Protein AF-A0A1I9G723-F1 (afdb_monomer)

Structure (mmCIF, N/CA/C/O backbone):
data_AF-A0A1I9G723-F1
#
_entry.id   AF-A0A1I9G723-F1
#
loop_
_atom_site.group_PDB
_atom_site.id
_atom_site.type_symbol
_atom_site.label_atom_id
_atom_site.label_alt_id
_atom_site.label_comp_id
_atom_site.label_asym_id
_atom_site.label_entity_id
_atom_site.label_seq_id
_atom_site.pdbx_PDB_ins_code
_atom_site.Cartn_x
_atom_site.Cartn_y
_atom_site.Cartn_z
_atom_site.occupancy
_atom_site.B_iso_or_equiv
_atom_site.auth_seq_id
_atom_site.auth_comp_id
_atom_site.auth_asym_id
_atom_site.auth_atom_id
_atom_site.pdbx_PDB_model_num
ATOM 1 N N . MET A 1 1 ? 17.417 6.751 -1.478 1.00 48.00 1 MET A N 1
ATOM 2 C CA . MET A 1 1 ? 16.227 7.607 -1.280 1.00 48.00 1 MET A CA 1
ATOM 3 C C . MET A 1 1 ? 15.359 6.955 -0.216 1.00 48.00 1 MET A C 1
ATOM 5 O O . MET A 1 1 ? 15.002 5.795 -0.418 1.00 48.00 1 MET A O 1
ATOM 9 N N . PRO A 1 2 ? 15.091 7.631 0.912 1.00 57.62 2 PRO A N 1
ATOM 10 C CA . PRO A 1 2 ? 14.231 7.086 1.956 1.00 57.62 2 PRO A CA 1
ATOM 11 C C . PRO A 1 2 ? 12.810 6.859 1.410 1.00 57.62 2 PRO A C 1
ATOM 13 O O . PRO A 1 2 ? 12.388 7.576 0.495 1.00 57.62 2 PRO A O 1
ATOM 16 N N . PRO A 1 3 ? 12.079 5.846 1.908 1.00 63.59 3 PRO A N 1
ATOM 17 C CA . PRO A 1 3 ? 10.681 5.656 1.540 1.00 63.59 3 PRO A CA 1
ATOM 18 C C . PRO A 1 3 ? 9.860 6.898 1.937 1.00 63.59 3 PRO A C 1
ATOM 20 O O . PRO A 1 3 ? 10.155 7.508 2.967 1.00 63.59 3 PRO A O 1
ATOM 23 N N . PRO A 1 4 ? 8.853 7.297 1.137 1.00 71.94 4 PRO A N 1
ATOM 24 C CA . PRO A 1 4 ? 8.000 8.433 1.476 1.00 71.94 4 PRO A CA 1
ATOM 25 C C . PRO A 1 4 ? 7.288 8.185 2.810 1.00 71.94 4 PRO A C 1
ATOM 27 O O . PRO A 1 4 ? 6.935 7.047 3.133 1.00 71.94 4 PRO A O 1
ATOM 30 N N . SER A 1 5 ? 7.079 9.252 3.586 1.00 80.31 5 SER A N 1
ATOM 31 C CA . SER A 1 5 ? 6.370 9.144 4.859 1.00 80.31 5 SER A CA 1
ATOM 32 C C . SER A 1 5 ? 4.926 8.692 4.639 1.00 80.31 5 SER A C 1
ATOM 34 O O . SER A 1 5 ? 4.320 8.932 3.589 1.00 80.31 5 SER A O 1
ATOM 36 N N . PHE A 1 6 ? 4.360 8.048 5.659 1.00 79.25 6 PHE A N 1
ATOM 37 C CA . PHE A 1 6 ? 2.969 7.609 5.633 1.00 79.25 6 PHE A CA 1
ATOM 38 C C . PHE A 1 6 ? 2.008 8.771 5.314 1.00 79.25 6 PHE A C 1
ATOM 40 O O . PHE A 1 6 ? 1.131 8.646 4.457 1.00 79.25 6 PHE A O 1
ATOM 47 N N . GLU A 1 7 ? 2.251 9.925 5.938 1.00 83.06 7 GLU A N 1
ATOM 48 C CA . GLU A 1 7 ? 1.476 11.152 5.761 1.00 83.06 7 GLU A CA 1
ATOM 49 C C . GLU A 1 7 ? 1.555 11.704 4.330 1.00 83.06 7 GLU A C 1
ATOM 51 O O . GLU A 1 7 ? 0.538 12.103 3.762 1.00 83.06 7 GLU A O 1
ATOM 56 N N . MET A 1 8 ? 2.740 11.685 3.708 1.00 84.75 8 MET A N 1
ATOM 57 C CA . MET A 1 8 ? 2.906 12.141 2.325 1.00 84.75 8 MET A CA 1
ATOM 58 C C . MET A 1 8 ? 2.043 11.316 1.368 1.00 84.75 8 MET A C 1
ATOM 60 O O . MET A 1 8 ? 1.336 11.879 0.534 1.00 84.75 8 MET A O 1
ATOM 64 N N . LEU A 1 9 ? 2.060 9.990 1.517 1.00 84.88 9 LEU A N 1
ATOM 65 C CA . LEU A 1 9 ? 1.234 9.104 0.701 1.00 84.88 9 LEU A CA 1
ATOM 66 C C . LEU A 1 9 ? -0.262 9.372 0.914 1.00 84.88 9 LEU A C 1
ATOM 68 O O . LEU A 1 9 ? -0.993 9.468 -0.064 1.00 84.88 9 LEU A O 1
ATOM 72 N N . GLN A 1 10 ? -0.708 9.606 2.156 1.00 83.31 10 GLN A N 1
ATOM 73 C CA . GLN A 1 10 ? -2.111 9.945 2.425 1.00 83.31 10 GLN A CA 1
ATOM 74 C C . GLN A 1 10 ? -2.543 11.253 1.749 1.00 83.31 10 GLN A C 1
ATOM 76 O O . GLN A 1 10 ? -3.661 11.328 1.230 1.00 83.31 10 GLN A O 1
ATOM 81 N N . ARG A 1 11 ? -1.671 12.272 1.746 1.00 86.88 11 ARG A N 1
ATOM 82 C CA . ARG A 1 11 ? -1.928 13.553 1.070 1.00 86.88 11 ARG A CA 1
ATOM 83 C C . ARG A 1 11 ? -2.080 13.354 -0.436 1.00 86.88 11 ARG A C 1
ATOM 85 O O . ARG A 1 11 ? -3.088 13.773 -0.991 1.00 86.88 11 ARG A O 1
ATOM 92 N N . ILE A 1 12 ? -1.143 12.646 -1.071 1.00 88.81 12 ILE A N 1
ATOM 93 C CA . ILE A 1 12 ? -1.207 12.358 -2.513 1.00 88.81 12 ILE A CA 1
ATOM 94 C C . ILE A 1 12 ? -2.483 11.570 -2.839 1.00 88.81 1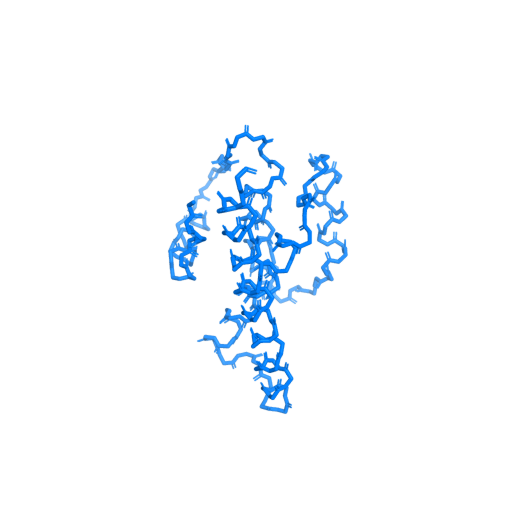2 ILE A C 1
ATOM 96 O O . ILE A 1 12 ? -3.242 11.972 -3.713 1.00 88.81 12 ILE A O 1
ATOM 100 N N . SER A 1 13 ? -2.773 10.502 -2.094 1.00 85.31 13 SER A N 1
ATOM 101 C CA . SER A 1 13 ? -3.989 9.699 -2.251 1.00 85.31 13 SER A CA 1
ATOM 102 C C . SER A 1 13 ? -5.279 10.524 -2.170 1.00 85.31 13 SER A C 1
ATOM 104 O O . SER A 1 13 ? -6.242 10.260 -2.888 1.00 85.31 13 SER A O 1
ATOM 106 N N . LYS A 1 14 ? -5.329 11.537 -1.294 1.00 86.38 14 LYS A N 1
ATOM 107 C CA . LYS A 1 14 ? -6.490 12.431 -1.178 1.00 86.38 14 LYS A CA 1
ATOM 108 C C . LYS A 1 14 ? -6.697 13.266 -2.444 1.00 86.38 14 LYS A C 1
ATOM 110 O O . LYS A 1 14 ? -7.844 13.431 -2.853 1.00 86.38 14 LYS A O 1
ATOM 115 N N . GLU A 1 15 ? -5.627 13.772 -3.047 1.00 88.12 15 GLU A N 1
ATOM 116 C CA . GLU A 1 15 ? -5.699 14.538 -4.299 1.00 88.12 15 GLU A CA 1
ATOM 117 C C . GLU A 1 15 ? -6.056 13.637 -5.485 1.00 88.12 15 GLU A C 1
ATOM 119 O O . GLU A 1 15 ? -6.921 13.972 -6.290 1.00 88.12 15 GLU A O 1
ATOM 124 N N . ILE A 1 16 ? -5.469 12.437 -5.539 1.00 88.75 16 ILE A N 1
ATOM 125 C CA . ILE A 1 16 ? -5.741 11.445 -6.585 1.00 88.75 16 ILE A CA 1
ATOM 126 C C . ILE A 1 16 ? -7.233 11.129 -6.691 1.00 88.75 16 ILE A C 1
ATOM 128 O O . ILE A 1 16 ? -7.797 11.173 -7.782 1.00 88.75 16 ILE A O 1
ATOM 132 N N . ARG A 1 17 ? -7.890 10.873 -5.555 1.00 87.75 17 ARG A N 1
ATOM 133 C CA . ARG A 1 17 ? -9.318 10.523 -5.514 1.00 87.75 17 ARG A CA 1
ATOM 134 C C . ARG A 1 17 ? -10.259 11.659 -5.928 1.00 87.75 17 ARG A C 1
ATOM 136 O O . ARG A 1 17 ? -11.441 11.406 -6.132 1.00 87.75 17 ARG A O 1
ATOM 143 N N . GLN A 1 18 ? -9.763 12.891 -6.041 1.00 89.25 18 GLN A N 1
ATOM 144 C CA . GLN A 1 18 ? -10.537 14.035 -6.534 1.00 89.25 18 GLN A CA 1
ATOM 145 C C . GLN A 1 18 ? -10.384 14.238 -8.050 1.00 89.25 18 GLN A C 1
ATOM 147 O O . GLN A 1 18 ? -11.157 14.988 -8.650 1.00 89.25 18 GLN A O 1
ATOM 152 N N . SER A 1 19 ? -9.407 13.581 -8.684 1.00 91.12 19 SER A N 1
ATOM 153 C CA . SER A 1 19 ? -9.183 13.694 -10.123 1.00 91.12 19 SER A CA 1
ATOM 154 C C . SER A 1 19 ? -10.320 13.050 -10.917 1.00 91.12 19 SER A C 1
ATOM 156 O O . SER A 1 19 ? -10.730 11.923 -10.648 1.00 91.12 19 SER A O 1
ATOM 158 N N . LYS A 1 20 ? -10.783 13.743 -11.963 1.00 93.62 20 LYS A N 1
ATOM 159 C CA . LYS A 1 20 ? -11.722 13.202 -12.964 1.00 93.62 20 LYS A CA 1
ATOM 160 C C . LYS A 1 20 ? -11.017 12.500 -14.129 1.00 93.62 20 LYS A C 1
ATOM 162 O O . LYS A 1 20 ? -11.681 11.950 -15.002 1.00 93.62 20 LYS A O 1
ATOM 167 N N . PHE A 1 21 ? -9.687 12.545 -14.157 1.00 92.88 21 PHE A N 1
ATOM 168 C CA . PHE A 1 21 ? -8.861 12.025 -15.241 1.00 92.88 21 PHE A CA 1
ATOM 169 C C . PHE A 1 21 ? -7.879 10.965 -14.729 1.00 92.88 21 PHE A C 1
ATOM 171 O O . PHE A 1 21 ? -7.483 11.019 -13.558 1.00 92.88 21 PHE A O 1
ATOM 178 N N . PRO A 1 22 ? -7.448 10.025 -15.593 1.00 92.12 22 PRO A N 1
ATOM 179 C CA . PRO A 1 22 ? -6.413 9.058 -15.247 1.00 92.12 22 PRO A CA 1
ATOM 180 C C . PRO A 1 22 ? -5.128 9.741 -14.772 1.00 92.12 22 PRO A C 1
ATOM 182 O O . PRO A 1 22 ? -4.732 10.780 -15.298 1.00 92.12 22 PRO A O 1
ATOM 185 N N . ILE A 1 23 ? -4.459 9.133 -13.793 1.00 93.00 23 ILE A N 1
ATOM 186 C CA . ILE A 1 23 ? -3.243 9.684 -13.190 1.00 93.00 23 ILE A CA 1
ATOM 187 C C . ILE A 1 23 ? -2.040 8.858 -13.617 1.00 93.00 23 ILE A C 1
ATOM 189 O O . ILE A 1 23 ? -1.977 7.651 -13.385 1.00 93.00 23 ILE A O 1
ATOM 193 N N . THR A 1 24 ? -1.053 9.529 -14.204 1.00 94.12 24 THR A N 1
ATOM 194 C CA . THR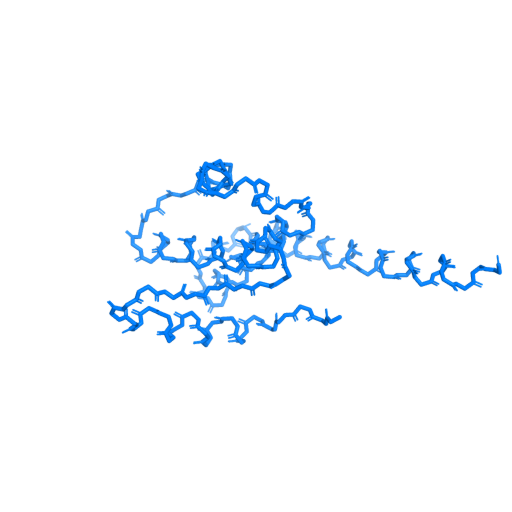 A 1 24 ? 0.211 8.902 -14.586 1.00 94.12 24 THR A CA 1
ATOM 195 C C . THR A 1 24 ? 1.113 8.757 -13.367 1.00 94.12 24 THR A C 1
ATOM 197 O O . THR A 1 24 ? 1.586 9.743 -12.806 1.00 94.12 24 THR A O 1
ATOM 200 N N . VAL A 1 25 ? 1.404 7.513 -12.984 1.00 94.12 25 VAL A N 1
ATOM 201 C CA . VAL A 1 25 ? 2.378 7.188 -11.934 1.00 94.12 25 VAL A CA 1
ATOM 202 C C . VAL A 1 25 ? 3.576 6.505 -12.576 1.00 94.12 25 VAL A C 1
ATOM 204 O O . VAL A 1 25 ? 3.441 5.437 -13.172 1.00 94.12 25 VAL A O 1
ATOM 207 N N . HIS A 1 26 ? 4.769 7.077 -12.421 1.00 95.25 26 HIS A N 1
ATOM 208 C CA . HIS A 1 26 ? 5.987 6.496 -12.980 1.00 95.25 26 HIS A CA 1
ATOM 209 C C . HIS A 1 26 ? 7.155 6.511 -11.990 1.00 95.25 26 HIS A C 1
ATOM 211 O O . HIS A 1 26 ? 7.141 7.172 -10.954 1.00 95.25 26 HIS A O 1
ATOM 217 N N . CYS A 1 27 ? 8.152 5.684 -12.287 1.00 91.69 27 CYS A N 1
ATOM 218 C CA . CYS A 1 27 ? 9.456 5.707 -11.645 1.00 91.69 27 CYS A CA 1
ATOM 219 C C . CYS A 1 27 ? 10.497 5.551 -12.758 1.00 91.69 27 CYS A C 1
ATOM 221 O O . CYS A 1 27 ? 10.405 6.254 -13.758 1.00 91.69 27 CYS A O 1
ATOM 223 N N . THR A 1 28 ? 11.448 4.628 -12.620 1.00 93.25 28 THR A N 1
ATOM 224 C CA . THR A 1 28 ? 12.400 4.279 -13.684 1.00 93.25 28 THR A CA 1
ATOM 225 C C . THR A 1 28 ? 11.793 3.272 -14.664 1.00 93.25 28 THR A C 1
ATOM 227 O O . THR A 1 28 ? 11.761 3.511 -15.859 1.00 93.25 28 THR A O 1
ATOM 230 N N . THR A 1 29 ? 11.267 2.151 -14.159 1.00 92.56 29 THR A N 1
ATOM 231 C CA . THR A 1 29 ? 10.725 1.048 -14.983 1.00 92.56 29 THR A CA 1
ATOM 232 C C . THR A 1 29 ? 9.216 0.845 -14.814 1.00 92.56 29 THR A C 1
ATOM 234 O O . THR A 1 29 ? 8.600 0.044 -15.516 1.00 92.56 29 THR A O 1
ATOM 237 N N . GLY A 1 30 ? 8.603 1.533 -13.849 1.00 93.38 30 GLY A N 1
ATOM 238 C CA . GLY A 1 30 ? 7.173 1.441 -13.539 1.00 93.38 30 GLY A CA 1
A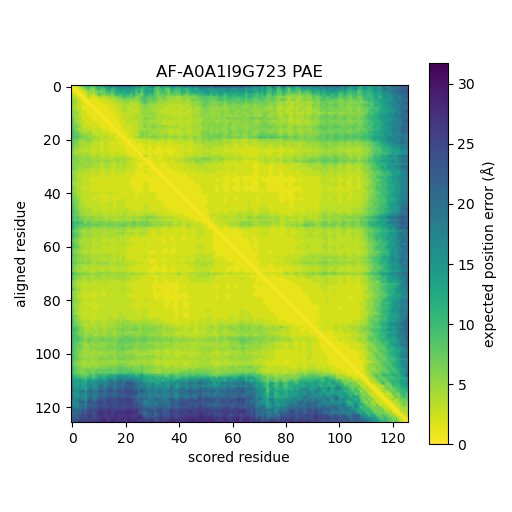TOM 239 C C . GLY A 1 30 ? 6.735 0.168 -12.800 1.00 93.38 30 GLY A C 1
ATOM 240 O O . GLY A 1 30 ? 5.594 0.099 -12.363 1.00 93.38 30 GLY A O 1
ATOM 241 N N . ILE A 1 31 ? 7.610 -0.826 -12.602 1.00 96.75 31 ILE A N 1
ATOM 242 C CA . ILE A 1 31 ? 7.228 -2.111 -11.975 1.00 96.75 31 ILE A CA 1
ATOM 243 C C . ILE A 1 31 ? 7.470 -2.173 -10.460 1.00 96.75 31 ILE A C 1
ATOM 245 O O . ILE A 1 31 ? 6.923 -3.037 -9.790 1.00 96.75 31 ILE A O 1
ATOM 249 N N . GLY A 1 32 ? 8.296 -1.273 -9.915 1.00 94.69 32 GLY A N 1
ATOM 250 C CA . GLY A 1 32 ? 8.689 -1.280 -8.501 1.00 94.69 32 GLY A CA 1
ATOM 251 C C . GLY A 1 32 ? 7.905 -0.269 -7.667 1.00 94.69 32 GLY A C 1
ATOM 252 O O . GLY A 1 32 ? 6.798 -0.538 -7.208 1.00 94.69 32 GLY A O 1
ATOM 253 N N . ARG A 1 33 ? 8.481 0.929 -7.485 1.00 93.25 33 ARG A N 1
ATOM 254 C CA . ARG A 1 33 ? 7.889 2.018 -6.679 1.00 93.25 33 ARG A CA 1
ATOM 255 C C . ARG A 1 33 ? 6.502 2.435 -7.174 1.00 93.25 33 ARG A C 1
ATOM 257 O O . ARG A 1 33 ? 5.600 2.571 -6.359 1.00 93.25 33 ARG A O 1
ATOM 264 N N . SER A 1 34 ? 6.324 2.578 -8.488 1.00 94.62 34 SER A N 1
ATOM 265 C CA . SER A 1 34 ? 5.026 2.931 -9.079 1.00 94.62 34 SER A CA 1
ATOM 266 C C . SER A 1 34 ? 3.976 1.865 -8.806 1.00 94.62 34 SER A C 1
ATOM 268 O O . SER A 1 34 ? 2.929 2.184 -8.262 1.00 94.62 34 SER A O 1
ATOM 270 N N . ALA A 1 35 ? 4.278 0.594 -9.083 1.00 96.62 35 ALA A N 1
ATOM 271 C CA . ALA A 1 35 ? 3.358 -0.500 -8.788 1.00 96.62 35 ALA A CA 1
ATOM 272 C C . ALA A 1 35 ? 3.036 -0.613 -7.289 1.00 96.62 35 ALA A C 1
ATOM 274 O O . ALA A 1 35 ? 1.896 -0.878 -6.932 1.00 96.62 35 ALA A O 1
ATOM 275 N N . THR A 1 36 ? 4.016 -0.367 -6.410 1.00 95.25 36 THR A N 1
ATOM 276 C CA . THR A 1 36 ? 3.805 -0.350 -4.950 1.00 95.25 36 THR A CA 1
ATOM 277 C C . THR A 1 36 ? 2.828 0.756 -4.549 1.00 95.25 36 THR A C 1
ATOM 279 O O . THR A 1 36 ? 1.913 0.515 -3.769 1.00 95.25 36 THR A O 1
ATOM 282 N N . PHE A 1 37 ? 2.999 1.957 -5.107 1.00 93.75 37 PHE A N 1
ATOM 283 C CA . PHE A 1 37 ? 2.100 3.085 -4.875 1.00 93.75 37 PHE A CA 1
ATOM 284 C C . PHE A 1 37 ? 0.675 2.791 -5.366 1.00 93.75 37 PHE A C 1
ATOM 286 O O . PHE A 1 37 ? -0.279 2.958 -4.611 1.00 93.75 37 PHE A O 1
ATOM 293 N N . VAL A 1 38 ? 0.539 2.285 -6.597 1.00 95.25 38 VAL A N 1
ATOM 294 C CA . VAL A 1 38 ? -0.764 1.910 -7.171 1.00 95.25 38 VAL A CA 1
ATOM 295 C C . VAL A 1 38 ? -1.438 0.815 -6.341 1.00 95.25 38 VAL A C 1
ATOM 297 O O . VAL A 1 38 ? -2.632 0.902 -6.081 1.00 95.25 38 VAL A O 1
ATOM 300 N N . ALA A 1 39 ? -0.688 -0.186 -5.872 1.00 96.06 39 ALA A N 1
ATOM 301 C CA . ALA A 1 39 ? -1.222 -1.254 -5.029 1.00 96.06 39 ALA A CA 1
ATOM 302 C C . ALA A 1 39 ? -1.771 -0.736 -3.696 1.00 96.06 39 ALA A C 1
ATOM 304 O O . ALA A 1 39 ? -2.841 -1.161 -3.271 1.00 96.06 39 ALA A O 1
ATOM 305 N N . ILE A 1 40 ? -1.049 0.186 -3.051 1.00 94.62 40 ILE A N 1
ATOM 306 C CA . ILE A 1 40 ? -1.499 0.830 -1.814 1.00 94.62 40 ILE A CA 1
ATOM 307 C C . ILE A 1 40 ? -2.824 1.558 -2.049 1.00 94.62 40 ILE A C 1
ATOM 309 O O . ILE A 1 40 ? -3.779 1.327 -1.310 1.00 94.62 40 ILE A O 1
ATOM 313 N N . GLU A 1 41 ? -2.896 2.406 -3.079 1.00 92.81 41 GLU A N 1
ATOM 314 C CA . GLU A 1 41 ? -4.107 3.183 -3.355 1.00 92.81 41 GLU A CA 1
ATOM 315 C C . GLU A 1 41 ? -5.292 2.282 -3.712 1.00 92.81 41 GLU A C 1
ATOM 317 O O . GLU A 1 41 ? -6.384 2.486 -3.188 1.00 92.81 41 GLU A O 1
ATOM 322 N N . LEU A 1 42 ? -5.063 1.237 -4.513 1.00 93.31 42 LEU A N 1
ATOM 323 C CA . LEU A 1 42 ? -6.101 0.280 -4.887 1.00 93.31 42 LEU A CA 1
ATOM 324 C C . LEU A 1 42 ? -6.696 -0.420 -3.658 1.00 93.31 42 LEU A C 1
ATOM 326 O O . LEU A 1 42 ? -7.915 -0.506 -3.531 1.00 93.31 42 LEU A O 1
ATOM 330 N N . VAL A 1 43 ? -5.862 -0.877 -2.716 1.00 94.81 43 VAL A N 1
ATOM 331 C CA . VAL A 1 43 ? -6.364 -1.498 -1.478 1.00 94.81 43 VAL A CA 1
ATOM 332 C C . VAL A 1 43 ? -7.118 -0.485 -0.619 1.00 94.81 43 VAL A C 1
ATOM 334 O O . VAL A 1 43 ? -8.178 -0.815 -0.091 1.00 94.81 43 VAL A O 1
ATOM 337 N N . LEU A 1 44 ? -6.620 0.747 -0.482 1.00 91.81 44 LEU A N 1
ATOM 338 C CA . LEU A 1 44 ? -7.327 1.784 0.275 1.00 91.81 44 LEU A CA 1
ATOM 339 C C . LEU A 1 44 ? -8.694 2.118 -0.329 1.00 91.81 44 LEU A C 1
ATOM 341 O O . LEU A 1 44 ? -9.667 2.279 0.410 1.00 91.81 44 LEU A O 1
ATOM 345 N N . GLU A 1 45 ? -8.775 2.210 -1.655 1.00 90.50 45 GLU A N 1
ATOM 3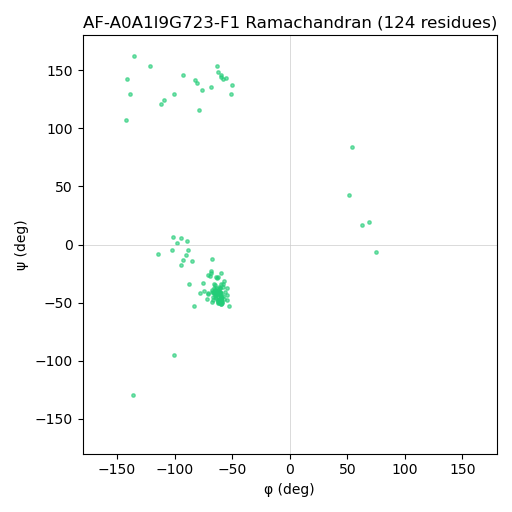46 C CA . GLU A 1 45 ? -10.028 2.435 -2.365 1.00 90.50 45 GLU A CA 1
ATOM 347 C C . GLU A 1 45 ? -11.006 1.278 -2.124 1.00 90.50 45 GLU A C 1
ATOM 349 O O . GLU A 1 45 ? -12.150 1.518 -1.731 1.00 90.50 45 GLU A O 1
ATOM 354 N N . MET A 1 46 ? -10.551 0.029 -2.266 1.00 92.25 46 MET A N 1
ATOM 355 C CA . MET A 1 46 ? -11.364 -1.159 -1.984 1.00 92.25 46 MET A CA 1
ATOM 356 C C . MET A 1 46 ? -11.889 -1.161 -0.543 1.00 92.25 46 MET A C 1
ATOM 358 O O . MET A 1 46 ? -13.089 -1.333 -0.325 1.00 92.25 46 MET A O 1
ATOM 362 N N . LEU A 1 47 ? -11.022 -0.884 0.438 1.00 90.94 47 LEU A N 1
ATOM 363 C CA . LEU A 1 47 ? -11.408 -0.784 1.848 1.00 90.94 47 LEU A CA 1
ATOM 364 C C . LEU A 1 47 ? -12.449 0.319 2.078 1.00 90.94 47 LEU A C 1
ATOM 366 O O . LEU A 1 47 ? -13.405 0.113 2.823 1.00 90.94 47 LEU A O 1
ATOM 370 N N . SER A 1 48 ? -12.302 1.474 1.419 1.00 87.56 48 SER A N 1
ATOM 371 C CA . SER A 1 48 ? -13.272 2.575 1.522 1.00 87.56 48 SER A CA 1
ATOM 372 C C . SER A 1 48 ? -14.653 2.216 0.965 1.00 87.56 48 SER A C 1
ATOM 374 O O . SER A 1 48 ? -15.658 2.739 1.441 1.00 87.56 48 SER A O 1
ATOM 376 N N . LYS A 1 49 ? -14.703 1.290 0.001 1.00 90.94 49 LYS A N 1
ATOM 377 C CA . LYS A 1 49 ? -15.933 0.747 -0.590 1.00 90.94 49 LYS A CA 1
ATOM 378 C C . LYS A 1 49 ? -16.464 -0.481 0.162 1.00 90.94 49 LYS A C 1
ATOM 380 O O . LYS A 1 49 ? -17.441 -1.077 -0.279 1.00 90.94 49 LYS A O 1
ATOM 385 N N . GLY A 1 50 ? -15.824 -0.883 1.264 1.00 91.69 50 GLY A N 1
ATOM 386 C CA . GL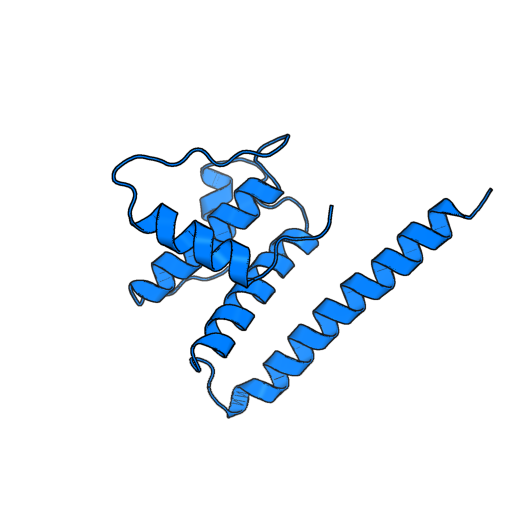Y A 1 50 ? -16.184 -2.086 2.022 1.00 91.69 50 GLY A CA 1
ATOM 387 C C . GLY A 1 50 ? -15.902 -3.396 1.278 1.00 91.69 50 GLY A C 1
ATOM 388 O O . GLY A 1 50 ? -16.477 -4.427 1.614 1.00 91.69 50 GLY A O 1
ATOM 389 N N . GLN A 1 51 ? -15.044 -3.368 0.257 1.00 92.81 51 GLN A N 1
ATOM 390 C CA . GLN A 1 51 ? -14.689 -4.548 -0.524 1.00 92.81 51 GLN A CA 1
ATOM 391 C C . GLN A 1 51 ? -13.597 -5.355 0.183 1.00 92.81 51 GLN A C 1
ATOM 393 O O . GLN A 1 51 ? -12.644 -4.803 0.737 1.00 92.81 51 GLN A O 1
ATOM 398 N N . THR A 1 52 ? -13.700 -6.679 0.109 1.00 89.62 52 THR A N 1
ATOM 399 C CA . THR A 1 52 ? -12.649 -7.594 0.559 1.00 89.62 52 THR A CA 1
ATOM 400 C C . THR A 1 52 ? -11.568 -7.722 -0.508 1.00 89.62 52 THR A C 1
ATOM 402 O O . THR A 1 52 ? -11.873 -7.836 -1.695 1.00 89.62 52 THR A O 1
ATOM 405 N N . CYS A 1 53 ? -10.302 -7.749 -0.099 1.00 88.06 53 CYS A N 1
ATOM 406 C CA . CYS A 1 53 ? -9.171 -7.946 -0.999 1.00 88.06 53 CYS A CA 1
ATOM 407 C C . CYS A 1 53 ? -8.151 -8.874 -0.345 1.00 88.06 53 CYS A C 1
ATOM 409 O O . CYS A 1 53 ? -7.743 -8.627 0.791 1.00 88.06 53 CYS A O 1
ATOM 411 N N . THR A 1 54 ? -7.720 -9.915 -1.058 1.00 94.00 54 THR A N 1
ATOM 412 C CA . THR A 1 54 ? -6.539 -10.683 -0.657 1.00 94.00 54 THR A CA 1
ATOM 413 C C . THR A 1 54 ? -5.306 -10.114 -1.352 1.00 94.00 54 THR A C 1
ATOM 415 O O . THR A 1 54 ? -5.350 -9.666 -2.500 1.00 94.00 54 THR A O 1
ATOM 418 N N . MET A 1 55 ? -4.166 -10.149 -0.667 1.00 93.00 55 MET A N 1
ATOM 419 C CA . MET A 1 55 ? -2.923 -9.588 -1.206 1.00 93.00 55 MET A CA 1
ATOM 420 C C . MET A 1 55 ? -2.377 -10.389 -2.399 1.00 93.00 55 MET A C 1
ATOM 422 O O . MET A 1 55 ? -1.673 -9.837 -3.248 1.00 93.00 55 MET A O 1
ATOM 426 N N . ILE A 1 56 ? -2.755 -11.667 -2.506 1.00 94.38 56 ILE A N 1
ATOM 427 C CA . ILE A 1 56 ? -2.435 -12.532 -3.646 1.00 94.38 56 ILE A CA 1
ATOM 428 C C . ILE A 1 56 ? -3.250 -12.110 -4.872 1.00 94.38 56 ILE A C 1
ATOM 430 O O . ILE A 1 56 ? -2.672 -11.928 -5.946 1.00 94.38 56 ILE A O 1
ATOM 434 N N . ASP A 1 57 ? -4.558 -11.887 -4.714 1.00 94.31 57 ASP A N 1
ATOM 435 C CA . ASP A 1 57 ? -5.427 -11.449 -5.813 1.00 94.31 57 ASP A CA 1
ATOM 436 C C . ASP A 1 57 ? -5.040 -10.056 -6.306 1.00 94.31 57 ASP A C 1
ATOM 438 O O . ASP A 1 57 ? -4.949 -9.830 -7.515 1.00 94.31 57 ASP A O 1
ATOM 442 N N . LEU A 1 58 ? -4.729 -9.145 -5.377 1.00 95.56 58 LEU A N 1
ATOM 443 C CA . LEU A 1 58 ? -4.188 -7.823 -5.687 1.00 95.56 58 LEU A CA 1
ATOM 444 C C . LEU A 1 58 ? -2.958 -7.933 -6.595 1.00 95.56 58 LEU A C 1
ATOM 446 O O . LEU A 1 58 ? -2.897 -7.309 -7.656 1.00 95.56 58 LEU A O 1
ATOM 450 N N . LEU A 1 59 ? -1.977 -8.742 -6.186 1.00 96.25 59 LEU A N 1
ATOM 451 C CA . LEU A 1 59 ? -0.723 -8.894 -6.915 1.00 96.25 59 LEU A CA 1
ATOM 452 C C . LEU A 1 59 ? -0.929 -9.581 -8.270 1.00 96.25 59 LEU A C 1
ATOM 454 O O . LEU A 1 59 ? -0.340 -9.161 -9.267 1.00 96.25 59 LEU A O 1
ATOM 458 N N . SER A 1 60 ? -1.776 -10.611 -8.315 1.00 95.94 60 SER A N 1
ATOM 459 C CA . SER A 1 60 ? -2.148 -11.317 -9.543 1.00 95.94 60 SER A CA 1
ATOM 460 C C . SER A 1 60 ? -2.782 -10.361 -10.555 1.00 95.94 60 SER A C 1
ATOM 462 O O . SER A 1 60 ? -2.333 -10.273 -11.699 1.00 95.94 60 SER A O 1
ATOM 464 N N . ASN A 1 61 ? -3.762 -9.564 -10.123 1.00 95.31 61 ASN A N 1
ATOM 465 C CA . ASN A 1 61 ? -4.455 -8.611 -10.987 1.00 95.31 61 ASN A CA 1
ATOM 466 C C . ASN A 1 61 ? -3.539 -7.479 -11.464 1.00 95.31 61 ASN A C 1
ATOM 468 O O . ASN A 1 61 ? -3.554 -7.147 -12.650 1.00 95.31 61 ASN A O 1
ATOM 472 N N . LEU A 1 62 ? -2.675 -6.947 -10.592 1.00 96.12 62 LEU A N 1
ATOM 473 C CA . LEU A 1 62 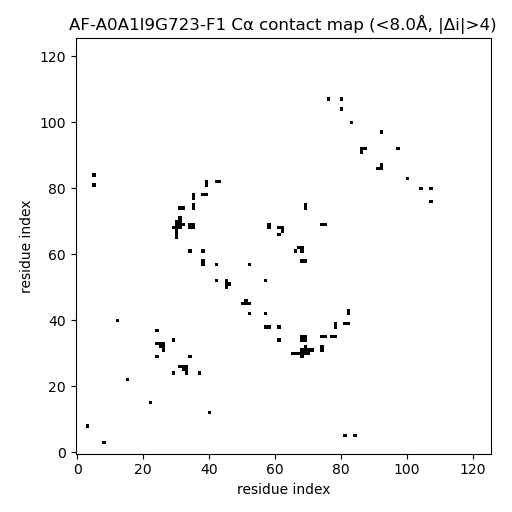? -1.668 -5.964 -11.001 1.00 96.12 62 LEU A CA 1
ATOM 474 C C . LEU A 1 62 ? -0.707 -6.535 -12.047 1.00 96.12 62 LEU A 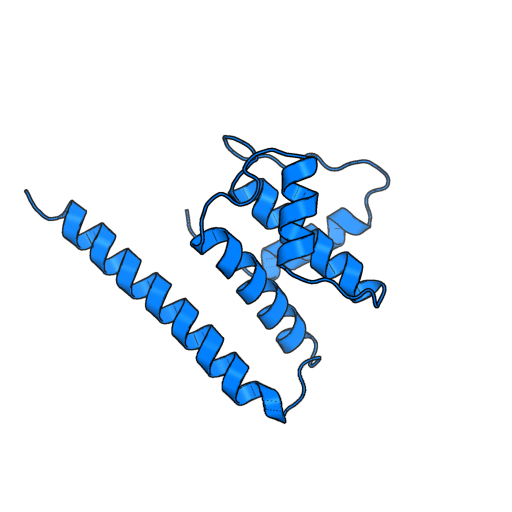C 1
ATOM 476 O O . LEU A 1 62 ? -0.395 -5.859 -13.025 1.00 96.12 62 LEU A O 1
ATOM 480 N N . ARG A 1 63 ? -0.266 -7.788 -11.885 1.00 97.31 63 ARG A N 1
ATOM 481 C CA . ARG A 1 63 ? 0.670 -8.428 -12.821 1.00 97.31 63 ARG A CA 1
ATOM 482 C C . ARG A 1 63 ? 0.050 -8.776 -14.171 1.00 97.31 63 ARG A C 1
ATOM 484 O O . ARG A 1 63 ? 0.781 -8.783 -15.158 1.00 97.31 63 ARG A O 1
ATOM 491 N N . LYS A 1 64 ? -1.270 -8.987 -14.235 1.00 97.44 64 LYS A N 1
ATOM 492 C CA . LYS A 1 64 ? -2.010 -9.100 -15.506 1.00 97.44 64 LYS A CA 1
ATOM 493 C C . LYS A 1 64 ? -2.002 -7.788 -16.297 1.00 97.44 64 LYS A C 1
ATOM 495 O O . LYS A 1 64 ? -1.951 -7.827 -17.519 1.00 97.44 64 LYS A O 1
ATOM 500 N N . GLN A 1 65 ? -2.027 -6.639 -15.616 1.00 96.50 65 GLN A N 1
ATOM 501 C CA . GLN A 1 65 ? -2.013 -5.317 -16.260 1.00 96.50 65 GLN A CA 1
ATOM 502 C C . GLN A 1 65 ? -0.589 -4.807 -16.536 1.00 96.50 65 GLN A C 1
ATOM 504 O O . GLN A 1 65 ? -0.342 -4.137 -17.536 1.00 96.50 65 GLN A O 1
ATOM 509 N N . ARG A 1 66 ? 0.371 -5.130 -15.660 1.00 96.38 66 ARG A N 1
ATOM 510 C CA . ARG A 1 66 ? 1.783 -4.761 -15.799 1.00 96.38 66 ARG A CA 1
ATOM 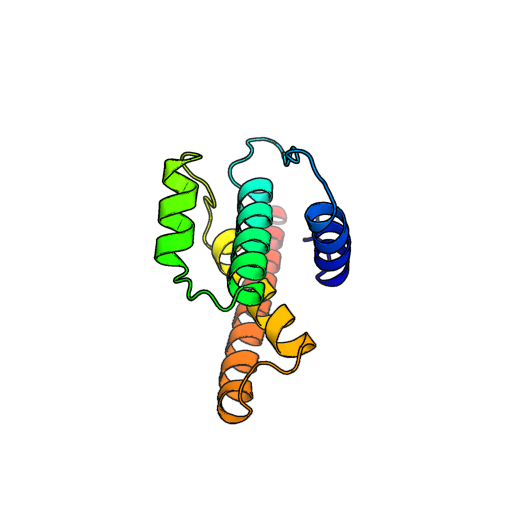511 C C . ARG A 1 66 ? 2.675 -5.903 -15.322 1.00 96.38 66 ARG A C 1
ATOM 513 O O . ARG A 1 66 ? 2.834 -6.128 -14.123 1.00 96.38 66 ARG A O 1
ATOM 520 N N . ALA A 1 67 ? 3.320 -6.581 -16.269 1.00 96.81 67 ALA A N 1
ATOM 521 C CA . ALA A 1 67 ? 4.248 -7.666 -15.969 1.00 96.81 67 ALA A CA 1
ATOM 522 C C . ALA A 1 67 ? 5.291 -7.252 -14.915 1.00 96.81 67 ALA A C 1
ATOM 524 O O . ALA A 1 67 ? 5.840 -6.149 -14.971 1.00 96.81 67 ALA A O 1
ATOM 525 N N . GLN A 1 68 ? 5.562 -8.154 -13.968 1.00 96.19 68 GLN A N 1
ATOM 526 C CA . GLN A 1 68 ? 6.519 -7.956 -12.871 1.00 96.19 68 GLN A CA 1
ATOM 527 C C . GLN A 1 68 ? 6.170 -6.814 -11.896 1.00 96.19 68 GLN A C 1
ATOM 529 O O . GLN A 1 68 ? 7.031 -6.399 -11.123 1.00 96.19 68 GLN A O 1
ATOM 534 N N . ALA A 1 69 ? 4.925 -6.316 -11.882 1.00 97.12 69 ALA A N 1
ATOM 535 C CA . ALA A 1 69 ? 4.463 -5.391 -10.847 1.00 97.12 69 ALA A CA 1
ATOM 536 C C . ALA A 1 69 ? 4.764 -5.943 -9.441 1.00 97.12 69 ALA A C 1
ATOM 538 O O . ALA A 1 69 ? 4.446 -7.100 -9.142 1.00 97.12 69 ALA A O 1
ATOM 539 N N . ILE A 1 70 ? 5.391 -5.102 -8.610 1.00 96.25 70 ILE A N 1
ATOM 540 C CA . ILE A 1 70 ? 5.953 -5.441 -7.297 1.00 96.25 70 ILE A CA 1
ATOM 541 C C . ILE A 1 70 ? 6.926 -6.619 -7.433 1.00 96.25 70 ILE A C 1
ATOM 543 O O . ILE A 1 70 ? 6.578 -7.788 -7.242 1.00 96.25 70 ILE A O 1
ATOM 547 N N . ASN A 1 71 ? 8.169 -6.302 -7.791 1.00 93.12 71 ASN A N 1
ATOM 548 C CA . ASN A 1 71 ? 9.191 -7.290 -8.142 1.00 93.12 71 ASN A CA 1
ATOM 549 C C . ASN A 1 71 ? 10.097 -7.700 -6.968 1.00 93.12 71 ASN A C 1
ATOM 551 O O . ASN A 1 71 ? 11.069 -8.421 -7.166 1.00 93.12 71 ASN A O 1
ATOM 555 N N . SER A 1 72 ? 9.814 -7.235 -5.747 1.00 93.12 72 SER A N 1
ATOM 556 C CA . SER A 1 72 ? 10.618 -7.539 -4.560 1.00 93.12 72 SER A CA 1
ATOM 557 C C . SER A 1 72 ? 9.751 -7.766 -3.328 1.00 93.12 72 SER A C 1
ATOM 559 O O . SER A 1 72 ? 8.802 -7.019 -3.080 1.00 93.12 72 SER A O 1
ATOM 561 N N . SER A 1 73 ? 10.148 -8.714 -2.478 1.00 91.31 73 SER A N 1
ATOM 562 C CA . SER A 1 73 ? 9.507 -8.958 -1.180 1.00 91.31 73 SER A CA 1
ATOM 563 C C . SER A 1 73 ? 9.498 -7.712 -0.290 1.00 91.31 73 SER A C 1
ATOM 565 O O . SER A 1 73 ? 8.538 -7.497 0.440 1.00 91.31 73 SER A O 1
ATOM 567 N N . LYS A 1 74 ? 10.514 -6.835 -0.393 1.00 89.56 74 LYS A N 1
ATOM 568 C CA . LYS A 1 74 ? 10.549 -5.559 0.350 1.00 89.56 74 LYS A CA 1
ATOM 569 C C . LYS A 1 74 ? 9.391 -4.639 -0.052 1.00 89.56 74 LYS A C 1
ATOM 571 O O . LYS A 1 74 ? 8.793 -3.994 0.800 1.00 89.56 74 LYS A O 1
ATOM 576 N N . GLN A 1 75 ? 9.077 -4.578 -1.346 1.00 92.56 75 GLN A N 1
ATOM 577 C CA . GLN A 1 75 ? 7.976 -3.763 -1.865 1.00 92.56 75 GLN A CA 1
ATOM 578 C C . GLN A 1 75 ? 6.626 -4.363 -1.470 1.00 92.56 75 GLN A C 1
ATOM 580 O O . GLN A 1 75 ? 5.748 -3.643 -1.013 1.00 92.56 75 GLN A O 1
ATOM 585 N N . TYR A 1 76 ? 6.489 -5.687 -1.572 1.00 94.19 76 TYR A N 1
ATOM 586 C CA . TYR A 1 76 ? 5.284 -6.391 -1.140 1.00 94.19 76 TYR A CA 1
ATOM 587 C C . TYR A 1 76 ? 5.007 -6.178 0.357 1.00 94.19 76 TYR A C 1
ATOM 589 O O . TYR A 1 76 ? 3.888 -5.834 0.743 1.00 94.19 76 TYR A O 1
ATOM 597 N N . LEU A 1 77 ? 6.045 -6.274 1.195 1.00 92.56 77 LEU A N 1
ATOM 598 C CA . LEU A 1 77 ? 5.963 -5.985 2.627 1.00 92.56 77 LEU A CA 1
ATOM 599 C C . LEU A 1 77 ? 5.617 -4.515 2.903 1.00 92.56 77 LEU A C 1
ATOM 601 O O . LEU A 1 77 ? 4.838 -4.225 3.809 1.00 92.56 77 LEU A O 1
ATOM 605 N N . ALA A 1 78 ? 6.147 -3.585 2.102 1.00 89.88 78 ALA A N 1
ATOM 606 C CA . ALA A 1 78 ? 5.832 -2.166 2.231 1.00 89.88 78 ALA A CA 1
ATOM 607 C C . ALA A 1 78 ? 4.335 -1.881 2.028 1.00 89.88 78 ALA A C 1
ATOM 609 O O . ALA A 1 78 ? 3.787 -1.061 2.763 1.00 89.88 78 ALA A O 1
ATOM 610 N N . VAL A 1 79 ? 3.664 -2.585 1.104 1.00 93.75 79 VAL A N 1
ATOM 611 C CA . VAL A 1 79 ? 2.204 -2.469 0.943 1.00 93.75 79 VAL A CA 1
ATOM 612 C C . VAL A 1 79 ? 1.493 -2.883 2.235 1.00 93.75 79 VAL A C 1
ATOM 614 O O . VAL A 1 79 ? 0.701 -2.108 2.761 1.00 93.75 79 VAL A O 1
ATOM 617 N N . HIS A 1 80 ? 1.833 -4.041 2.810 1.00 93.75 80 HIS A N 1
ATOM 618 C CA . HIS A 1 80 ? 1.213 -4.529 4.054 1.00 93.75 80 HIS A CA 1
ATOM 619 C C . HIS A 1 80 ? 1.410 -3.549 5.211 1.00 93.75 80 HIS A C 1
ATOM 621 O O . HIS A 1 80 ? 0.447 -3.147 5.862 1.00 93.75 80 HIS A O 1
ATOM 627 N N . LYS A 1 81 ? 2.656 -3.111 5.424 1.00 92.12 81 LYS A N 1
ATOM 628 C CA . LYS A 1 81 ? 3.009 -2.143 6.467 1.00 92.12 81 LYS A CA 1
ATOM 629 C C . LYS A 1 81 ? 2.209 -0.850 6.323 1.00 92.12 81 LYS A C 1
ATOM 631 O O . LYS A 1 81 ? 1.764 -0.285 7.319 1.00 92.12 81 LYS A O 1
ATOM 636 N N . TYR A 1 82 ? 2.029 -0.371 5.094 1.00 91.50 82 TYR A N 1
ATOM 637 C CA . TYR A 1 82 ? 1.268 0.846 4.847 1.00 91.50 82 TYR A CA 1
ATOM 638 C C . TYR A 1 82 ? -0.217 0.674 5.187 1.00 91.50 82 TYR A C 1
ATOM 640 O O . TYR A 1 82 ? -0.779 1.508 5.896 1.00 91.50 82 TYR A O 1
ATOM 648 N N . ILE A 1 83 ? -0.841 -0.413 4.727 1.00 92.88 83 ILE A N 1
ATOM 649 C CA . ILE A 1 83 ? -2.259 -0.687 4.992 1.00 92.88 83 ILE A CA 1
ATOM 650 C C . ILE A 1 83 ? -2.514 -0.873 6.490 1.00 92.88 83 ILE A C 1
ATOM 652 O O . ILE A 1 83 ? -3.454 -0.291 7.023 1.00 92.88 83 ILE A O 1
ATOM 656 N N . ILE A 1 84 ? -1.640 -1.589 7.199 1.00 93.12 84 ILE A N 1
ATOM 657 C CA . ILE A 1 84 ? -1.740 -1.755 8.654 1.00 93.12 84 ILE A CA 1
ATOM 658 C C . ILE A 1 84 ? -1.638 -0.402 9.369 1.00 93.12 84 ILE A C 1
ATOM 660 O O . ILE A 1 84 ? -2.527 -0.062 10.144 1.00 93.12 84 ILE A O 1
ATOM 664 N N . ASN A 1 85 ? -0.625 0.417 9.060 1.00 91.12 85 ASN A N 1
ATOM 665 C CA . ASN A 1 85 ? -0.500 1.760 9.644 1.00 91.12 85 ASN A CA 1
ATOM 666 C C . ASN A 1 85 ? -1.728 2.636 9.356 1.00 91.12 85 ASN A C 1
ATOM 668 O O . ASN A 1 85 ? -2.176 3.393 10.219 1.00 91.12 85 ASN A O 1
ATOM 672 N N . TYR A 1 86 ? -2.317 2.500 8.165 1.00 91.25 86 TYR A N 1
ATOM 673 C CA . TYR A 1 86 ? -3.565 3.174 7.832 1.00 91.25 86 TYR A CA 1
ATOM 674 C C . TYR A 1 86 ? -4.715 2.737 8.738 1.00 91.25 86 TYR A C 1
ATOM 676 O O . TYR A 1 86 ? -5.395 3.592 9.311 1.00 91.25 86 TYR A O 1
ATOM 684 N N . LEU A 1 87 ? -4.905 1.432 8.925 1.00 92.50 87 LEU A N 1
ATOM 685 C CA . LEU A 1 87 ? -5.952 0.892 9.790 1.00 92.50 87 LEU A CA 1
ATOM 686 C C . LEU A 1 87 ? -5.748 1.288 11.262 1.00 92.50 87 LEU A C 1
ATOM 688 O O . LEU A 1 87 ? -6.724 1.668 11.914 1.00 92.50 87 LEU A O 1
ATOM 692 N N . ILE A 1 88 ? -4.503 1.303 11.755 1.00 92.31 88 ILE A N 1
ATOM 693 C CA . ILE A 1 88 ? -4.152 1.811 13.095 1.00 92.31 88 ILE A CA 1
ATOM 694 C C . ILE A 1 88 ? -4.554 3.283 13.225 1.00 92.31 88 ILE A C 1
ATOM 696 O O . ILE A 1 88 ? -5.285 3.642 14.148 1.00 92.31 88 ILE A O 1
ATOM 700 N N . SER A 1 89 ? -4.155 4.136 12.270 1.00 89.50 89 SER A N 1
ATOM 701 C CA . SER A 1 89 ? -4.457 5.579 12.311 1.00 89.50 89 SER A CA 1
ATOM 702 C C . SER A 1 89 ? -5.961 5.881 12.324 1.00 89.50 89 SER A C 1
ATOM 704 O O . SER A 1 89 ? -6.396 6.926 12.806 1.00 89.50 89 SER A O 1
ATOM 706 N N . ARG A 1 90 ? -6.771 4.949 11.809 1.00 90.25 90 ARG A N 1
ATOM 707 C CA . ARG A 1 90 ? -8.234 5.026 11.763 1.00 90.25 90 ARG A CA 1
ATOM 708 C C . ARG A 1 90 ? -8.927 4.264 12.896 1.00 90.25 90 ARG A C 1
ATOM 710 O O . ARG A 1 90 ? -10.156 4.247 12.909 1.00 90.25 90 ARG A O 1
ATOM 717 N N . LYS A 1 91 ? -8.175 3.644 13.817 1.00 92.94 91 LYS A N 1
ATOM 718 C CA . LYS A 1 91 ? -8.691 2.772 14.889 1.00 92.94 91 LYS A CA 1
ATOM 719 C C . LYS A 1 91 ? -9.628 1.680 14.348 1.00 92.94 91 LYS A C 1
ATOM 721 O O . LYS A 1 91 ? -10.705 1.442 14.884 1.00 92.94 91 LYS A O 1
ATOM 726 N N . LYS A 1 92 ? -9.240 1.065 13.225 1.00 92.50 92 LYS A N 1
ATOM 727 C CA . LYS A 1 92 ? -10.004 0.015 12.523 1.00 92.50 92 LYS A CA 1
ATOM 728 C C . LYS A 1 92 ? -9.484 -1.399 12.794 1.00 92.50 92 LYS A C 1
ATOM 730 O O . LYS A 1 92 ? -9.954 -2.337 12.160 1.00 92.50 92 LYS A O 1
ATOM 735 N N . ILE A 1 93 ? -8.522 -1.547 13.702 1.00 93.56 93 ILE A N 1
ATOM 736 C CA . ILE A 1 93 ? -7.978 -2.841 14.119 1.00 93.56 93 ILE A CA 1
ATOM 737 C C . ILE A 1 93 ? -8.613 -3.227 15.463 1.00 93.56 93 ILE A C 1
ATOM 739 O O . ILE A 1 93 ? -8.601 -2.388 16.369 1.00 93.56 93 ILE A O 1
ATOM 743 N N . PRO A 1 94 ? -9.164 -4.448 15.603 1.00 94.50 94 PRO A N 1
ATOM 744 C CA . PRO A 1 94 ? -9.642 -4.965 16.883 1.00 94.50 94 PRO A CA 1
ATOM 745 C C . PRO A 1 94 ? -8.526 -5.000 17.933 1.00 94.50 94 PRO A C 1
ATOM 747 O O . PRO A 1 94 ? -7.379 -5.319 17.614 1.00 94.50 94 PRO A O 1
ATOM 750 N N . THR A 1 95 ? -8.855 -4.685 19.186 1.00 93.50 95 THR A N 1
ATOM 751 C CA . THR A 1 95 ? -7.876 -4.579 20.282 1.00 93.50 95 THR A CA 1
ATOM 752 C C . THR A 1 95 ? -7.092 -5.876 20.478 1.00 93.50 95 THR A C 1
ATOM 754 O O . THR A 1 95 ? -5.899 -5.843 20.773 1.00 93.50 95 THR A O 1
ATOM 757 N N . GLU A 1 96 ? -7.743 -7.016 20.250 1.00 95.56 96 GLU A N 1
ATOM 758 C CA . GLU A 1 96 ? -7.177 -8.357 20.399 1.00 95.56 96 GLU A CA 1
ATOM 759 C C . GLU A 1 96 ? -6.012 -8.598 19.429 1.00 95.56 96 GLU A C 1
ATOM 761 O O . GLU A 1 96 ? -5.087 -9.337 19.749 1.00 95.56 96 GLU A O 1
ATOM 766 N N . MET A 1 97 ? -6.026 -7.930 18.270 1.00 95.12 97 MET A N 1
ATOM 767 C CA . MET A 1 97 ? -5.001 -8.060 17.232 1.00 95.12 97 MET A CA 1
ATOM 768 C C . MET A 1 97 ? -3.842 -7.070 17.377 1.00 95.12 97 MET A C 1
ATOM 770 O O . MET A 1 97 ? -2.861 -7.176 16.642 1.00 95.12 97 MET A O 1
ATOM 774 N N . LEU A 1 98 ? -3.930 -6.089 18.284 1.00 92.56 98 LEU A N 1
ATOM 775 C CA . LEU A 1 98 ? -2.915 -5.032 18.383 1.00 92.56 98 LEU A CA 1
ATOM 776 C C . LEU A 1 98 ? -1.530 -5.588 18.721 1.00 92.56 98 LEU A C 1
ATOM 778 O O . LEU A 1 98 ? -0.543 -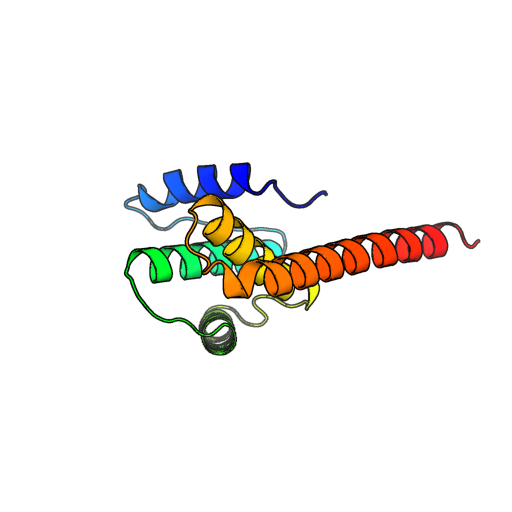5.128 18.157 1.00 92.56 98 LEU A O 1
ATOM 782 N N . LYS A 1 99 ? -1.460 -6.621 19.568 1.00 94.19 99 LYS A N 1
ATOM 783 C CA . LYS A 1 99 ? -0.193 -7.268 19.929 1.00 94.19 99 LYS A CA 1
ATOM 784 C C . LYS A 1 99 ? 0.490 -7.900 18.712 1.00 94.19 99 LYS A C 1
ATOM 786 O O . LYS A 1 99 ? 1.674 -7.661 18.490 1.00 94.19 99 LYS A O 1
ATOM 791 N N . ASP A 1 100 ? -0.264 -8.651 17.911 1.00 94.50 100 ASP A N 1
ATOM 792 C CA . ASP A 1 100 ? 0.253 -9.316 16.708 1.00 94.50 100 ASP A CA 1
ATOM 793 C C . ASP A 1 100 ? 0.680 -8.291 15.650 1.00 94.50 100 ASP A C 1
ATOM 795 O O . ASP A 1 100 ? 1.691 -8.449 14.963 1.00 94.50 100 ASP A O 1
ATOM 799 N N . VAL A 1 101 ? -0.084 -7.202 15.535 1.00 94.25 101 VAL A N 1
ATOM 800 C CA . VAL A 1 101 ? 0.222 -6.082 14.645 1.00 94.25 101 VAL A CA 1
ATOM 801 C C . VAL A 1 101 ? 1.516 -5.380 15.060 1.00 94.25 101 VAL A C 1
ATOM 803 O O . VAL A 1 101 ? 2.363 -5.123 14.202 1.00 94.25 101 VAL A O 1
ATOM 806 N N . ASP A 1 102 ? 1.700 -5.103 16.350 1.00 92.56 102 ASP A N 1
ATOM 807 C CA . ASP A 1 102 ? 2.924 -4.488 16.868 1.00 92.56 102 ASP A CA 1
ATOM 808 C C . ASP A 1 102 ? 4.136 -5.403 16.665 1.00 92.56 102 ASP A C 1
ATOM 810 O O . ASP A 1 102 ? 5.190 -4.950 16.209 1.00 92.56 102 ASP A O 1
ATOM 814 N N . GLU A 1 103 ? 3.988 -6.704 16.927 1.00 93.94 103 GLU A N 1
ATOM 815 C CA . GLU A 1 103 ? 5.034 -7.695 16.672 1.00 93.94 103 GLU A CA 1
ATOM 816 C C . GLU A 1 103 ? 5.421 -7.733 15.187 1.00 93.94 103 GLU A C 1
ATOM 818 O O . GLU A 1 103 ? 6.607 -7.651 14.845 1.00 93.94 103 GLU A O 1
ATOM 823 N N . PHE A 1 104 ? 4.431 -7.745 14.290 1.00 92.19 104 PHE A N 1
ATOM 824 C CA . PHE A 1 104 ? 4.655 -7.689 12.848 1.00 92.19 104 PHE A CA 1
ATOM 825 C C . PHE A 1 104 ? 5.394 -6.412 12.421 1.00 92.19 104 PHE A C 1
ATOM 827 O O . PHE A 1 104 ? 6.371 -6.476 11.664 1.00 92.19 104 PHE A O 1
ATOM 834 N N . LEU A 1 105 ? 4.958 -5.240 12.893 1.00 90.56 105 LEU A N 1
ATOM 835 C CA . LEU A 1 105 ? 5.578 -3.960 12.539 1.00 90.56 105 LEU A CA 1
ATOM 836 C C . LEU A 1 105 ? 7.016 -3.862 13.065 1.00 90.56 105 LEU A C 1
ATOM 838 O O . LEU A 1 105 ? 7.902 -3.393 12.340 1.00 90.56 105 LEU A O 1
ATOM 842 N N . ASN A 1 106 ? 7.267 -4.358 14.278 1.00 89.50 106 ASN A N 1
ATOM 843 C CA . ASN A 1 106 ? 8.601 -4.429 14.867 1.00 89.50 106 ASN A CA 1
ATOM 844 C C . ASN A 1 106 ? 9.518 -5.370 14.079 1.00 89.50 106 ASN A C 1
ATOM 846 O O . ASN A 1 106 ? 10.639 -4.985 13.735 1.00 89.50 106 ASN A O 1
ATOM 850 N N . ALA A 1 107 ? 9.029 -6.555 13.702 1.00 88.62 107 ALA A N 1
ATOM 851 C CA . ALA A 1 107 ? 9.767 -7.489 12.856 1.00 88.62 107 ALA A CA 1
ATOM 852 C C . ALA A 1 107 ? 10.107 -6.872 11.487 1.00 88.62 107 ALA A C 1
ATOM 854 O O . ALA A 1 107 ? 11.243 -6.984 11.016 1.00 88.62 107 ALA A O 1
ATOM 855 N N . CYS A 1 108 ? 9.162 -6.148 10.876 1.00 83.56 108 CYS A N 1
ATOM 856 C CA . CYS A 1 108 ? 9.398 -5.421 9.628 1.00 83.56 108 CYS A CA 1
ATOM 857 C C . CYS A 1 108 ? 10.501 -4.367 9.776 1.00 83.56 108 CYS A C 1
ATOM 859 O O . CYS A 1 108 ? 11.372 -4.263 8.912 1.00 83.56 108 CYS A O 1
ATOM 861 N N . ASN A 1 109 ? 10.468 -3.574 10.852 1.00 79.25 109 ASN A N 1
ATOM 862 C CA . ASN A 1 109 ? 11.467 -2.535 11.107 1.00 79.25 109 ASN A CA 1
ATOM 863 C C . ASN A 1 109 ? 12.857 -3.139 11.337 1.00 79.25 109 ASN A C 1
ATOM 865 O O . ASN A 1 109 ? 13.824 -2.671 10.736 1.00 79.25 109 ASN A O 1
ATOM 869 N N . LYS A 1 110 ? 12.947 -4.220 12.120 1.00 78.81 110 LYS A N 1
ATOM 870 C CA . LYS A 1 110 ? 14.205 -4.931 12.373 1.00 78.81 110 LYS A CA 1
ATOM 871 C C . LYS A 1 110 ? 14.828 -5.463 11.078 1.00 78.81 110 LYS A C 1
ATOM 873 O O . LYS A 1 110 ? 15.983 -5.175 10.796 1.00 78.81 110 LYS A O 1
ATOM 878 N N . GLN A 1 111 ? 14.036 -6.106 10.214 1.00 71.38 111 GLN A N 1
ATOM 879 C CA . GLN A 1 111 ? 14.516 -6.581 8.907 1.00 71.38 111 GLN A CA 1
ATOM 880 C C . GLN A 1 111 ? 14.990 -5.455 7.973 1.00 71.38 111 GLN A C 1
ATOM 882 O O . GLN A 1 111 ? 15.810 -5.697 7.081 1.00 71.38 111 GLN A O 1
ATOM 887 N N . MET A 1 112 ? 14.452 -4.240 8.120 1.00 64.81 112 MET A N 1
ATOM 888 C CA . MET A 1 112 ? 14.934 -3.080 7.368 1.00 64.81 112 MET A CA 1
ATOM 889 C C . MET A 1 112 ? 16.274 -2.578 7.918 1.00 64.81 112 MET A C 1
ATOM 891 O O . MET A 1 112 ? 17.143 -2.262 7.111 1.00 64.81 112 MET A O 1
ATOM 895 N N . ILE A 1 113 ? 16.455 -2.558 9.243 1.00 63.78 113 ILE A N 1
ATOM 896 C CA . ILE A 1 113 ? 17.700 -2.137 9.907 1.00 63.78 113 ILE A CA 1
ATOM 897 C C . ILE A 1 113 ? 18.832 -3.135 9.633 1.00 63.78 113 ILE A C 1
ATOM 899 O O . ILE A 1 113 ? 19.882 -2.734 9.139 1.00 63.78 113 ILE A O 1
ATOM 903 N N . ASP A 1 114 ? 18.592 -4.433 9.834 1.00 62.62 114 ASP A N 1
ATOM 904 C CA . ASP A 1 114 ? 19.604 -5.484 9.643 1.00 62.62 114 ASP A CA 1
ATOM 905 C C . ASP A 1 114 ? 20.134 -5.513 8.196 1.00 62.62 114 ASP A C 1
ATOM 907 O O . ASP A 1 114 ? 21.313 -5.761 7.949 1.00 62.62 114 ASP A O 1
ATOM 911 N N . LYS A 1 115 ? 19.279 -5.200 7.211 1.00 59.47 115 LYS A N 1
ATOM 912 C CA . LYS A 1 115 ? 19.696 -5.095 5.804 1.00 59.47 115 LYS A CA 1
ATOM 913 C C . LYS A 1 115 ? 20.476 -3.825 5.486 1.00 59.47 115 LYS A C 1
ATOM 915 O O . LYS A 1 115 ? 21.325 -3.885 4.608 1.00 59.47 115 LYS A O 1
ATOM 920 N N . VAL A 1 116 ? 20.187 -2.700 6.143 1.00 60.88 116 VAL A N 1
ATOM 921 C CA . VAL A 1 116 ? 20.981 -1.470 5.971 1.00 60.88 116 VAL A CA 1
ATOM 922 C C . VAL A 1 116 ? 22.381 -1.686 6.528 1.00 60.88 116 VAL A C 1
ATOM 924 O O . VAL A 1 116 ? 23.346 -1.411 5.827 1.00 60.88 116 VAL A O 1
ATOM 927 N N . ILE A 1 117 ? 22.483 -2.278 7.721 1.00 63.69 117 ILE A N 1
ATOM 928 C CA . ILE A 1 117 ? 23.770 -2.608 8.343 1.00 63.69 117 ILE A CA 1
ATOM 929 C C . ILE A 1 117 ? 24.569 -3.564 7.446 1.00 63.69 117 ILE A C 1
ATOM 931 O O . ILE A 1 117 ? 25.743 -3.315 7.198 1.00 63.69 117 ILE A O 1
ATOM 935 N N . ASN A 1 118 ? 23.940 -4.609 6.894 1.00 60.97 118 ASN A N 1
ATOM 936 C CA . ASN A 1 118 ? 24.624 -5.525 5.975 1.00 60.97 118 ASN A CA 1
ATOM 937 C C . ASN A 1 118 ? 25.022 -4.879 4.632 1.00 60.97 118 ASN A C 1
ATOM 939 O O . ASN A 1 118 ? 26.105 -5.154 4.129 1.00 60.97 118 ASN A O 1
ATOM 943 N N . ASP A 1 119 ? 24.187 -4.022 4.036 1.00 59.34 119 ASP A N 1
ATOM 944 C CA . ASP A 1 119 ? 24.544 -3.324 2.786 1.00 59.34 119 ASP A CA 1
ATOM 945 C C . ASP A 1 119 ? 25.656 -2.273 3.009 1.00 59.34 119 ASP A C 1
ATOM 947 O O . ASP A 1 119 ? 26.405 -1.965 2.079 1.00 59.34 119 ASP A O 1
ATOM 951 N N . GLU A 1 120 ? 25.777 -1.710 4.218 1.00 61.69 120 GLU A N 1
ATOM 952 C CA . GLU A 1 120 ? 26.864 -0.796 4.597 1.00 61.69 120 GLU A CA 1
ATOM 953 C C . GLU A 1 120 ? 28.170 -1.543 4.894 1.00 61.69 120 GLU A C 1
ATOM 955 O O . GLU A 1 120 ? 29.220 -1.124 4.409 1.00 61.69 120 GLU A O 1
ATOM 960 N N . THR A 1 121 ? 28.127 -2.681 5.595 1.00 59.97 121 THR A N 1
ATOM 961 C CA . THR A 1 121 ? 29.330 -3.493 5.855 1.00 59.97 121 THR A CA 1
ATOM 962 C C . THR A 1 121 ? 29.927 -4.081 4.576 1.00 59.97 121 THR A C 1
ATOM 964 O O . THR A 1 121 ? 31.147 -4.099 4.440 1.00 59.97 121 THR A O 1
ATOM 967 N N . ILE A 1 122 ? 29.099 -4.459 3.594 1.00 58.72 122 ILE A N 1
ATOM 968 C CA . ILE A 1 122 ? 29.556 -4.915 2.265 1.00 58.72 122 ILE A CA 1
ATOM 969 C C . ILE A 1 122 ? 30.200 -3.775 1.447 1.00 58.72 122 ILE A C 1
ATOM 971 O O . ILE A 1 122 ? 31.026 -4.027 0.576 1.00 58.72 122 ILE A O 1
ATOM 975 N N . LYS A 1 123 ? 29.857 -2.507 1.713 1.00 56.34 123 LYS A N 1
ATOM 976 C CA . LYS A 1 123 ? 30.484 -1.345 1.050 1.00 56.34 123 LYS A CA 1
ATOM 977 C C . LYS A 1 123 ? 31.787 -0.882 1.705 1.00 56.34 123 LYS A C 1
ATOM 979 O O . LYS A 1 123 ? 32.494 -0.077 1.108 1.00 56.34 123 LYS A O 1
ATOM 984 N N . LEU A 1 124 ? 32.068 -1.343 2.923 1.00 55.62 124 LEU A N 1
ATOM 985 C CA . LEU A 1 124 ? 33.256 -1.000 3.712 1.00 55.62 124 LEU A CA 1
ATOM 986 C C . LEU A 1 124 ? 34.330 -2.103 3.690 1.00 55.62 124 LEU A C 1
ATOM 988 O O . LEU A 1 124 ? 35.414 -1.895 4.231 1.00 55.62 124 LEU A O 1
ATOM 992 N N . SER A 1 125 ? 34.060 -3.257 3.070 1.00 44.84 125 SER A N 1
ATOM 993 C CA . SER A 1 125 ? 35.091 -4.246 2.738 1.00 44.84 125 SER A CA 1
ATOM 994 C C . SER A 1 125 ? 35.899 -3.787 1.510 1.00 44.84 125 SER A C 1
ATOM 996 O O . SER A 1 125 ? 35.266 -3.361 0.541 1.00 44.84 125 SER A O 1
ATOM 998 N N . PRO A 1 126 ? 37.246 -3.845 1.550 1.00 55.66 126 PRO A N 1
ATOM 999 C CA . PRO A 1 126 ? 38.125 -3.375 0.473 1.00 55.66 126 PRO A CA 1
ATOM 1000 C C . PRO A 1 126 ? 37.963 -4.149 -0.840 1.00 55.66 126 PRO A C 1
ATOM 1002 O O . PRO A 1 126 ? 37.609 -5.350 -0.788 1.00 55.66 126 PRO A O 1
#

Mean predicted aligned error: 6.54 Å

Solvent-accessible surface area (backbone atoms only — not comparable to full-atom values): 7461 Å² total; per-residue (Å²): 133,82,80,80,53,73,64,58,53,53,52,52,52,58,55,56,75,69,51,94,61,92,79,91,71,70,62,94,83,40,24,45,72,25,31,34,51,52,51,43,52,52,52,53,52,34,52,76,71,73,46,87,80,54,74,65,57,53,48,53,56,46,30,75,78,37,73,62,34,48,73,41,71,70,47,53,48,48,37,53,56,50,54,51,54,51,33,56,78,65,69,69,60,61,78,89,49,48,63,61,51,50,50,50,53,50,53,53,51,49,61,53,49,58,48,50,55,51,60,50,53,65,68,71,54,134

Secondary structure (DSSP, 8-state):
-PPPPHHHHHHHHHHHTT-SS------SSSSSHHHHHHHHHHHHHHHHTT----HHHHHHHHHHHSTTSS-SHHHHHHHHHHHHHHHHHTT-S-GGGHHHHHHHHHHHHHHHHHHHHHHHHHHH--

Foldseek 3Di:
DDDDDLVVLVVVLVVCVVDPDDDDFDDPQCQAPVLLSVLLSVVVVCVVVVHDDDLVVSVVVSCVVPPNRHVDPLSSLVSVLSVLVVCVVVVNDDPVCVVVSVVSNVVNVVVVVVVVVVVVVVVVDD

Sequence (126 aa):
MPPPSFEMLQRISKEIRQSKFPITVHCTTGIGRSATFVAIELVLEMLSKGQTCTMIDLLSNLRKQRAQAINSSKQYLAVHKYIINYLISRKKIPTEMLKDVDEFLNACNKQMIDKVINDETIKLSP

InterPro domains:
  IPR000242 Tyrosine-specific protein phosphatase, PTPase domain [PF00102] (6-84)
  IPR000242 Tyrosine-specific protein phosphatase, PTPase domain [PR00700] (22-40)
  IPR000242 Tyrosine-specific protein phosphatase, PTPase domain [PR00700] (53-68)
  IPR000242 Tyrosine-specific protein phosphatase, PTPase domain [PR00700] (69-79)
  IPR000242 Tyrosine-specific protein phosphatase, PTPase domain [PS50055] (1-86)
  IPR000387 Tyrosine-specific protein phosphatases domain [PS50056] (3-77)
  IPR003595 Protein-tyrosine phosphatase, catalytic [SM00404] (1-85)
  IPR016130 Protein-tyrosine phosphatase, active site [PS00383] (25-35)
  IPR029021 Protein-tyrosine phosphatase-like [G3DSA:3.90.190.10] (1-97)
  IPR029021 Protein-tyrosine phosphatase-like [SSF52799] (3-101)
  IPR052782 Oocyte-to-zygote transition regulator [PTHR46163] (3-117)

Organism: Brugia malayi (NCBI:txid6279)

Radius of gyration: 16.15 Å; Cα contacts (8 Å, |Δi|>4): 69; chains: 1; bounding box: 54×27×37 Å

pLDDT: mean 86.86, std 12.47, range [44.84, 97.44]